Protein AF-A0A8S0S6T2-F1 (afdb_monomer_lite)

Foldseek 3Di:
DKDDDPPKIKDKDWDPDVVDTDIDIDIPDDDCVVPPPLVVVLVVCVVPVDPDDDDDDDDDDDPDDPVPDNPPDDDDDDDDDDDDPPPPPPPPPPDDD

pLDDT: mean 81.23, std 15.34, range [43.41, 97.94]

InterPro domains:
  IPR016067 S-adenosylmethionine decarboxylase, core [SSF56276] (1-70)
  IPR048283 S-adenosylmethionine decarboxylase-like [PF01536] (1-73)
  IPR048283 S-adenosylmethionine decarboxylase-like [PTHR11570] (1-75)

Secondary structure (DSSP, 8-state):
-EEEETTEEEEEEEE--TT--EEEEEEES--TTTS-HHHHHHHHHHHH--SS-------S-----TTS--TT-------------------------

Organism: NCBI:txid158383

Sequence (97 aa):
MNAVEGAAISTIHVTPKDGFNYASFEDVGYDFKAVDLTLLLERVLVCFQPAKFSIALRRKELDLDLTRNMKGYLSKVNSAEARTRTRKLRRNNCGLD

Radius of gyration: 19.26 Å; chains: 1; bounding box: 70×29×36 Å

Structure (mmCIF, N/CA/C/O backbone):
data_AF-A0A8S0S6T2-F1
#
_entry.id   AF-A0A8S0S6T2-F1
#
loop_
_atom_site.group_PDB
_atom_site.id
_atom_site.type_symbol
_atom_site.label_atom_id
_atom_site.label_alt_id
_atom_site.label_comp_id
_atom_site.label_asym_id
_atom_site.label_entity_id
_atom_site.label_seq_id
_atom_site.pdbx_PDB_ins_code
_atom_site.Cartn_x
_atom_site.Cartn_y
_atom_site.Cartn_z
_atom_site.occupancy
_atom_site.B_iso_or_equiv
_atom_site.auth_seq_id
_atom_site.auth_comp_id
_atom_site.auth_asym_id
_atom_site.auth_atom_id
_atom_site.pdbx_PDB_model_num
ATOM 1 N N . MET A 1 1 ? 3.750 -10.796 7.177 1.00 95.62 1 MET A N 1
ATOM 2 C CA . MET A 1 1 ? 3.725 -11.707 6.009 1.00 95.62 1 MET A CA 1
ATOM 3 C C . MET A 1 1 ? 4.568 -11.067 4.929 1.00 95.62 1 MET A C 1
ATOM 5 O O . MET A 1 1 ? 4.489 -9.852 4.808 1.00 95.62 1 MET A O 1
ATOM 9 N N . ASN A 1 2 ? 5.342 -11.854 4.182 1.00 97.38 2 ASN A N 1
ATOM 10 C CA . ASN A 1 2 ? 6.242 -11.352 3.143 1.00 97.38 2 ASN A CA 1
ATOM 11 C C . ASN A 1 2 ? 5.889 -12.017 1.809 1.00 97.38 2 ASN A C 1
ATOM 13 O O . ASN A 1 2 ? 5.551 -13.201 1.801 1.00 97.38 2 ASN A O 1
ATOM 17 N N . ALA A 1 3 ? 6.006 -11.283 0.707 1.00 97.25 3 ALA A N 1
ATOM 18 C CA . ALA A 1 3 ? 5.844 -11.811 -0.643 1.00 97.25 3 ALA A CA 1
ATOM 19 C C . ALA A 1 3 ? 6.987 -11.351 -1.555 1.00 97.25 3 ALA A C 1
ATOM 21 O O . ALA A 1 3 ? 7.598 -10.304 -1.331 1.00 97.25 3 ALA A O 1
ATOM 22 N N . VAL A 1 4 ? 7.267 -12.161 -2.577 1.00 96.88 4 VAL A N 1
ATOM 23 C CA . VAL A 1 4 ? 8.291 -11.914 -3.598 1.00 96.88 4 VAL A CA 1
ATOM 24 C C . VAL A 1 4 ? 7.680 -12.214 -4.965 1.00 96.88 4 VAL A C 1
ATOM 26 O O . VAL A 1 4 ? 7.183 -13.319 -5.179 1.00 96.88 4 VAL A O 1
ATOM 29 N N . GLU A 1 5 ? 7.737 -11.252 -5.884 1.00 94.75 5 GLU A N 1
ATOM 30 C CA . GLU A 1 5 ? 7.297 -11.386 -7.277 1.00 94.75 5 GLU A CA 1
ATOM 31 C C . GLU A 1 5 ? 8.389 -10.844 -8.209 1.00 94.75 5 GLU A C 1
ATOM 33 O O . GLU A 1 5 ? 8.550 -9.639 -8.406 1.00 94.75 5 GLU A O 1
ATOM 38 N N . GLY A 1 6 ? 9.203 -11.743 -8.768 1.00 94.00 6 GLY A N 1
ATOM 39 C CA . GLY A 1 6 ? 10.376 -11.347 -9.547 1.00 94.00 6 GLY A CA 1
ATOM 40 C C . GLY A 1 6 ? 11.354 -10.517 -8.706 1.00 94.00 6 GLY A C 1
ATOM 41 O O . GLY A 1 6 ? 11.912 -11.018 -7.733 1.00 94.00 6 GLY A O 1
ATOM 42 N N . ALA A 1 7 ? 11.569 -9.256 -9.095 1.00 92.69 7 ALA A N 1
ATOM 43 C CA . ALA A 1 7 ? 12.400 -8.303 -8.351 1.00 92.69 7 ALA A CA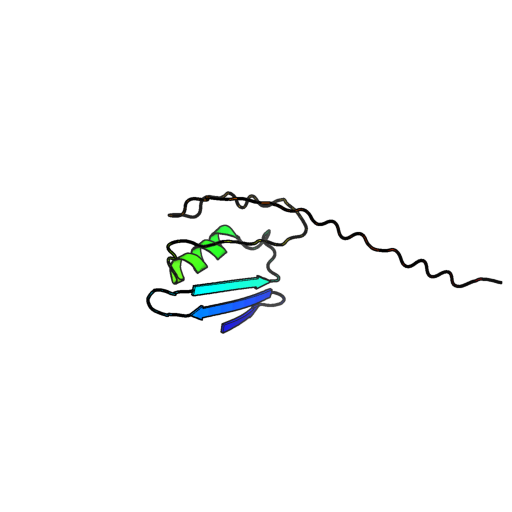 1
ATOM 44 C C . ALA A 1 7 ? 11.613 -7.461 -7.328 1.00 92.69 7 ALA A C 1
ATOM 46 O O . ALA A 1 7 ? 12.229 -6.697 -6.581 1.00 92.69 7 ALA A O 1
ATOM 47 N N . ALA A 1 8 ? 10.281 -7.570 -7.309 1.00 94.81 8 ALA A N 1
ATOM 48 C CA . ALA A 1 8 ? 9.425 -6.865 -6.367 1.00 94.81 8 ALA A CA 1
ATOM 49 C C . ALA A 1 8 ? 9.279 -7.661 -5.064 1.00 94.81 8 ALA A C 1
ATOM 51 O O . ALA A 1 8 ? 9.178 -8.891 -5.068 1.00 94.81 8 ALA A O 1
ATOM 52 N N . ILE A 1 9 ? 9.267 -6.945 -3.944 1.00 97.00 9 ILE A N 1
ATOM 53 C CA . ILE A 1 9 ? 9.056 -7.497 -2.608 1.00 97.00 9 ILE A CA 1
ATOM 54 C C . ILE A 1 9 ? 7.998 -6.680 -1.882 1.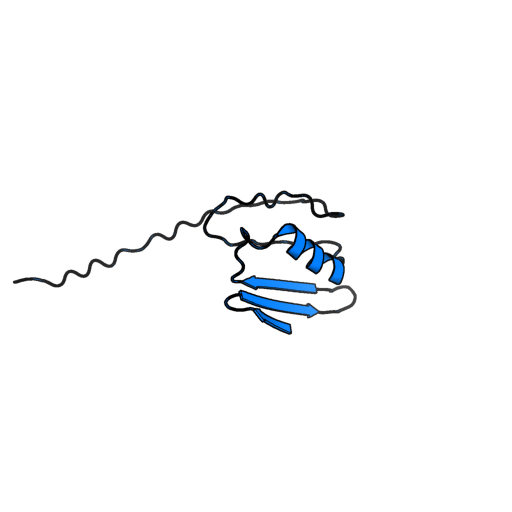00 97.00 9 ILE A C 1
ATOM 56 O O . ILE A 1 9 ? 7.978 -5.454 -1.980 1.00 97.00 9 ILE A O 1
ATOM 60 N N . SER A 1 10 ? 7.168 -7.353 -1.093 1.00 96.62 10 SER A N 1
ATOM 61 C CA . SER A 1 10 ? 6.236 -6.680 -0.193 1.00 96.62 10 SER A CA 1
ATOM 62 C C . SER A 1 10 ? 6.202 -7.323 1.181 1.00 96.62 10 SER A C 1
ATOM 64 O O . SER A 1 10 ? 6.491 -8.511 1.359 1.00 96.62 10 SER A O 1
ATOM 66 N N . THR A 1 11 ? 5.853 -6.517 2.177 1.00 97.94 11 THR A N 1
ATOM 67 C CA . THR A 1 11 ? 5.641 -6.971 3.547 1.00 97.94 11 THR A CA 1
ATOM 68 C C . THR A 1 11 ? 4.424 -6.302 4.156 1.00 97.94 11 THR A C 1
ATOM 70 O O . THR A 1 11 ? 4.077 -5.161 3.845 1.00 97.94 11 THR A O 1
ATOM 73 N N . ILE A 1 12 ? 3.775 -7.035 5.052 1.00 97.44 12 ILE A N 1
ATOM 74 C CA . ILE A 1 12 ? 2.650 -6.547 5.828 1.00 97.44 12 ILE A CA 1
ATOM 75 C C . ILE A 1 12 ? 2.775 -6.955 7.292 1.00 97.44 12 ILE A C 1
ATOM 77 O O . ILE A 1 12 ? 3.057 -8.119 7.613 1.00 97.44 12 ILE A O 1
ATOM 81 N N . HIS A 1 13 ? 2.528 -5.995 8.177 1.00 96.38 13 HIS A N 1
ATOM 82 C CA . HIS A 1 13 ? 2.518 -6.182 9.625 1.00 96.38 13 HIS A CA 1
ATOM 83 C C . HIS A 1 13 ? 1.182 -5.694 10.176 1.00 96.38 13 HIS A C 1
ATOM 85 O O . HIS A 1 13 ? 0.766 -4.579 9.877 1.00 96.38 13 HIS A O 1
ATOM 91 N N . VAL A 1 14 ? 0.503 -6.530 10.964 1.00 96.00 14 VAL A N 1
ATOM 92 C CA . VAL A 1 14 ? -0.833 -6.245 11.505 1.00 96.00 14 VAL A CA 1
ATOM 93 C C . VAL A 1 14 ? -0.819 -6.463 13.014 1.00 96.00 14 VAL A C 1
ATOM 95 O O . VAL A 1 14 ? -0.385 -7.513 13.484 1.00 96.00 14 VAL A O 1
ATOM 98 N N . THR A 1 15 ? -1.333 -5.484 13.754 1.00 94.62 15 THR A N 1
ATOM 99 C CA . THR A 1 15 ? -1.531 -5.523 15.206 1.00 94.62 15 THR A CA 1
ATOM 100 C C . THR A 1 15 ? -3.028 -5.370 15.495 1.00 94.62 15 THR A C 1
ATOM 102 O O . THR A 1 15 ? -3.520 -4.238 15.541 1.00 94.62 15 THR A O 1
ATOM 105 N N . PRO A 1 16 ? -3.774 -6.478 15.667 1.00 87.31 16 PRO A N 1
ATOM 106 C CA . PRO A 1 16 ? -5.207 -6.448 15.951 1.00 87.31 16 PRO A CA 1
ATOM 107 C C . PRO A 1 16 ? -5.441 -6.285 17.459 1.00 87.31 16 PRO A C 1
ATOM 109 O O . PRO A 1 16 ? -5.707 -7.252 18.170 1.00 87.31 16 PRO A O 1
ATOM 112 N N . LYS A 1 17 ? -5.269 -5.062 17.969 1.00 86.88 17 LYS A N 1
ATOM 113 C CA . LYS A 1 17 ? -5.511 -4.728 19.376 1.00 86.88 17 LYS A CA 1
ATOM 114 C C . LYS A 1 17 ? -6.669 -3.748 19.473 1.00 86.88 17 LYS A C 1
ATOM 116 O O . LYS A 1 17 ? -6.578 -2.643 18.941 1.00 86.88 17 LYS A O 1
ATOM 121 N N . ASP A 1 18 ? -7.699 -4.107 20.232 1.00 82.00 18 ASP A N 1
ATOM 122 C CA . ASP A 1 18 ? -8.832 -3.219 20.493 1.00 82.00 18 ASP A CA 1
ATOM 123 C C . ASP A 1 18 ? -8.359 -1.848 20.996 1.00 82.00 18 ASP A C 1
ATOM 125 O O . ASP A 1 18 ? -7.566 -1.733 21.934 1.00 82.00 18 ASP A O 1
ATOM 129 N N . GLY A 1 19 ? -8.798 -0.795 20.304 1.00 79.75 19 GLY A N 1
ATOM 130 C CA . GLY A 1 19 ? -8.407 0.593 20.571 1.00 79.75 19 GLY A CA 1
ATOM 131 C C . GLY A 1 19 ? -7.022 1.016 20.054 1.00 79.75 19 GLY A C 1
ATOM 132 O O . GLY A 1 19 ? -6.729 2.208 20.059 1.00 79.75 19 GLY A O 1
ATOM 133 N N . PHE A 1 20 ? -6.189 0.091 19.563 1.00 81.62 20 PHE A N 1
ATOM 134 C CA . PHE A 1 20 ? -4.825 0.351 19.070 1.00 81.62 20 PHE A CA 1
ATOM 135 C C . PHE A 1 20 ? -4.507 -0.437 17.789 1.00 81.62 20 PHE A C 1
ATOM 137 O O . PHE A 1 20 ? -3.388 -0.919 17.600 1.00 81.62 20 PHE A O 1
ATOM 144 N N . ASN A 1 21 ? -5.505 -0.588 16.917 1.00 88.56 21 ASN A N 1
ATOM 145 C CA . ASN A 1 21 ? -5.348 -1.302 15.657 1.00 88.56 21 ASN A CA 1
ATOM 146 C C . ASN A 1 21 ? -4.354 -0.576 14.747 1.00 88.56 21 ASN A C 1
ATOM 148 O O . ASN A 1 21 ? -4.491 0.620 14.483 1.00 88.56 21 ASN A O 1
ATOM 152 N N . TYR A 1 22 ? -3.368 -1.318 14.252 1.00 93.12 22 TYR A N 1
ATOM 153 C CA . TYR A 1 22 ? -2.358 -0.810 13.333 1.00 93.12 22 TYR A CA 1
ATOM 154 C C . TYR A 1 22 ? -2.066 -1.838 12.248 1.00 93.12 22 TYR A C 1
ATOM 156 O O . TYR A 1 22 ? -1.963 -3.033 12.526 1.00 93.12 22 TYR A O 1
ATOM 164 N N . ALA A 1 23 ? -1.897 -1.359 11.020 1.00 95.44 23 ALA A N 1
ATOM 165 C CA . ALA A 1 23 ? -1.390 -2.149 9.915 1.00 95.44 23 ALA A CA 1
ATOM 166 C C . ALA A 1 23 ? -0.389 -1.314 9.111 1.00 95.44 23 ALA A C 1
ATOM 168 O O . ALA A 1 23 ? -0.626 -0.131 8.859 1.00 95.44 23 ALA A O 1
ATOM 169 N N . SER A 1 24 ? 0.715 -1.932 8.701 1.00 95.81 24 SER A N 1
ATOM 170 C CA . SER A 1 24 ? 1.642 -1.374 7.719 1.00 95.81 24 SER A CA 1
ATOM 171 C C . SER A 1 24 ? 1.735 -2.296 6.519 1.00 95.81 24 SER A C 1
ATOM 173 O O . SER A 1 24 ? 1.800 -3.513 6.674 1.00 95.81 24 SER A O 1
ATOM 175 N N . PHE A 1 25 ? 1.752 -1.701 5.331 1.00 96.75 25 PHE A N 1
ATOM 176 C CA . PHE A 1 25 ? 2.011 -2.371 4.067 1.00 96.75 25 PHE A CA 1
ATOM 177 C C . PHE A 1 25 ? 3.151 -1.627 3.377 1.00 96.75 25 PHE A C 1
ATOM 179 O O . PHE A 1 25 ? 3.103 -0.401 3.254 1.00 96.75 25 PHE A O 1
ATOM 186 N N . GLU A 1 26 ? 4.175 -2.361 2.962 1.00 96.69 26 GLU A N 1
ATOM 187 C CA . GLU A 1 26 ? 5.317 -1.831 2.229 1.00 96.69 26 GLU A CA 1
ATOM 188 C C . GLU A 1 26 ? 5.522 -2.665 0.973 1.00 96.69 26 GLU A C 1
ATOM 190 O O . GLU A 1 26 ? 5.481 -3.894 1.029 1.00 96.69 26 GLU A O 1
ATOM 195 N N . ASP A 1 27 ? 5.759 -1.981 -0.141 1.00 93.88 27 ASP A N 1
ATOM 196 C CA . ASP A 1 27 ? 6.138 -2.592 -1.402 1.00 93.88 27 ASP A CA 1
ATOM 197 C C . ASP A 1 27 ? 7.350 -1.871 -1.997 1.00 93.88 27 ASP A C 1
ATOM 199 O O . ASP A 1 27 ? 7.450 -0.638 -1.955 1.00 93.88 27 ASP A O 1
ATOM 203 N N . VAL A 1 28 ? 8.283 -2.656 -2.533 1.00 93.94 28 VAL A N 1
ATOM 204 C CA . VAL A 1 28 ? 9.495 -2.174 -3.183 1.00 93.94 28 VAL A CA 1
ATOM 205 C C . VAL A 1 28 ? 9.724 -2.961 -4.466 1.00 93.94 28 VAL A C 1
ATOM 207 O O . VAL A 1 28 ? 9.867 -4.178 -4.439 1.00 93.94 28 VAL A O 1
ATOM 210 N N . GLY A 1 29 ? 9.885 -2.246 -5.579 1.00 91.81 29 GLY A N 1
ATOM 211 C CA . GLY A 1 29 ? 10.356 -2.820 -6.841 1.00 91.81 29 GLY A CA 1
ATOM 212 C C . GLY A 1 29 ? 9.324 -2.849 -7.966 1.00 91.81 29 GLY A C 1
ATOM 213 O O . GLY A 1 29 ? 9.730 -3.078 -9.104 1.00 91.81 29 GLY A O 1
ATOM 214 N N . TYR A 1 30 ? 8.045 -2.548 -7.708 1.00 89.62 30 TYR A N 1
ATOM 215 C CA . TYR A 1 30 ? 7.094 -2.338 -8.801 1.00 89.62 30 TYR A CA 1
ATOM 216 C C . TYR A 1 30 ? 7.426 -1.096 -9.630 1.00 89.62 30 TYR A C 1
ATOM 218 O O . TYR A 1 30 ? 7.774 -0.029 -9.112 1.00 89.62 30 TYR A O 1
ATOM 226 N N . ASP A 1 31 ? 7.260 -1.237 -10.944 1.00 87.12 31 ASP A N 1
ATOM 227 C CA . ASP A 1 31 ? 7.187 -0.107 -11.858 1.00 87.12 31 ASP A CA 1
ATOM 228 C C . ASP A 1 31 ? 5.745 0.402 -11.905 1.00 87.12 31 ASP A C 1
ATOM 230 O O . ASP A 1 31 ? 4.872 -0.221 -12.509 1.00 87.12 31 ASP A O 1
ATOM 234 N N . PHE A 1 32 ? 5.494 1.558 -11.293 1.00 82.94 32 PHE A N 1
ATOM 235 C CA . PHE A 1 32 ? 4.171 2.188 -11.297 1.00 82.94 32 PHE A CA 1
ATOM 236 C C . PHE A 1 32 ? 3.765 2.786 -12.659 1.00 82.94 32 PHE A C 1
ATOM 238 O O . PHE A 1 32 ? 2.693 3.377 -12.764 1.00 82.94 32 PHE A O 1
ATOM 245 N N . LYS A 1 33 ? 4.589 2.639 -13.711 1.00 81.44 33 LYS A N 1
ATOM 246 C CA . LYS A 1 33 ? 4.153 2.807 -15.110 1.00 81.44 33 LYS A CA 1
ATOM 247 C C . LYS A 1 33 ? 3.428 1.561 -15.636 1.00 81.44 33 LYS A C 1
ATOM 249 O O . LYS A 1 33 ? 2.573 1.684 -16.507 1.00 81.44 33 LYS A O 1
ATOM 254 N N . ALA A 1 34 ? 3.754 0.381 -15.106 1.00 83.25 34 ALA A N 1
ATOM 255 C CA . ALA A 1 34 ? 3.137 -0.899 -15.462 1.00 83.25 34 ALA A CA 1
ATOM 256 C C . ALA A 1 34 ? 2.058 -1.344 -14.458 1.00 83.25 34 ALA A C 1
ATOM 258 O O . ALA A 1 34 ? 1.099 -2.014 -14.835 1.00 83.25 34 ALA A O 1
ATOM 259 N N . VAL A 1 35 ? 2.207 -0.970 -13.185 1.00 85.00 35 VAL A N 1
ATOM 260 C CA . VAL A 1 35 ? 1.277 -1.294 -12.097 1.00 85.00 35 VAL A CA 1
ATOM 261 C C . VAL A 1 35 ? 0.496 -0.050 -11.694 1.00 85.00 35 VAL A C 1
ATOM 263 O O . VAL A 1 35 ? 1.078 0.971 -11.333 1.00 85.00 35 VAL A O 1
ATOM 266 N N . ASP A 1 36 ? -0.833 -0.150 -11.695 1.00 88.12 36 ASP A N 1
ATOM 267 C CA . ASP A 1 36 ? -1.700 0.926 -11.220 1.00 88.12 36 ASP A CA 1
ATOM 268 C C . ASP A 1 36 ? -1.593 1.066 -9.692 1.00 88.12 36 ASP A C 1
ATOM 270 O O . ASP A 1 36 ? -2.090 0.240 -8.918 1.00 88.12 36 ASP A O 1
ATOM 274 N N . LEU A 1 37 ? -0.932 2.143 -9.263 1.00 87.69 37 LEU A N 1
ATOM 275 C CA . LEU A 1 37 ? -0.744 2.481 -7.857 1.00 87.69 37 LEU A CA 1
ATOM 276 C C . LEU A 1 37 ? -2.074 2.719 -7.126 1.00 87.69 37 LEU A C 1
ATOM 278 O O . LEU A 1 37 ? -2.207 2.324 -5.968 1.00 87.69 37 LEU A O 1
ATOM 282 N N . THR A 1 38 ? -3.063 3.341 -7.774 1.00 87.00 38 THR A N 1
ATOM 283 C CA . THR A 1 38 ? -4.382 3.567 -7.169 1.00 87.00 38 THR A CA 1
ATOM 284 C C . THR A 1 38 ? -5.066 2.232 -6.907 1.00 87.00 38 THR A C 1
ATOM 286 O O . THR A 1 38 ? -5.522 1.995 -5.790 1.00 87.00 38 THR A O 1
ATOM 289 N N . LEU A 1 39 ? -5.057 1.324 -7.886 1.00 88.62 39 LEU A N 1
ATOM 290 C CA . LEU A 1 39 ? -5.655 -0.003 -7.734 1.00 88.62 39 LEU A CA 1
ATOM 291 C C . LEU A 1 39 ? -4.961 -0.833 -6.644 1.00 88.62 39 LEU A C 1
ATOM 293 O O . LEU A 1 39 ? -5.630 -1.520 -5.870 1.00 88.62 39 LEU A O 1
ATOM 297 N N . LEU A 1 40 ? -3.627 -0.772 -6.564 1.00 91.31 40 LEU A N 1
ATOM 298 C CA . LEU A 1 40 ? -2.860 -1.427 -5.501 1.00 91.31 40 LEU A CA 1
ATOM 299 C C . LEU A 1 40 ? -3.316 -0.937 -4.120 1.00 91.31 40 LEU A C 1
ATOM 301 O O . LEU A 1 40 ? -3.606 -1.743 -3.235 1.00 91.31 40 LEU A O 1
ATOM 305 N N . LEU A 1 41 ? -3.412 0.380 -3.947 1.00 91.12 41 LEU A N 1
ATOM 306 C CA . LEU A 1 41 ? -3.788 0.988 -2.675 1.00 91.12 41 LEU A CA 1
ATOM 307 C C . LEU A 1 41 ? -5.247 0.690 -2.312 1.00 91.12 41 LEU A C 1
ATOM 309 O O . LEU A 1 41 ? -5.520 0.343 -1.167 1.00 91.12 41 LEU A O 1
ATOM 313 N N . GLU A 1 42 ? -6.173 0.737 -3.271 1.00 91.31 42 GLU A N 1
ATOM 314 C CA . GLU A 1 42 ? -7.573 0.356 -3.046 1.00 91.31 42 GLU A CA 1
ATOM 315 C C . GLU A 1 42 ? -7.704 -1.096 -2.572 1.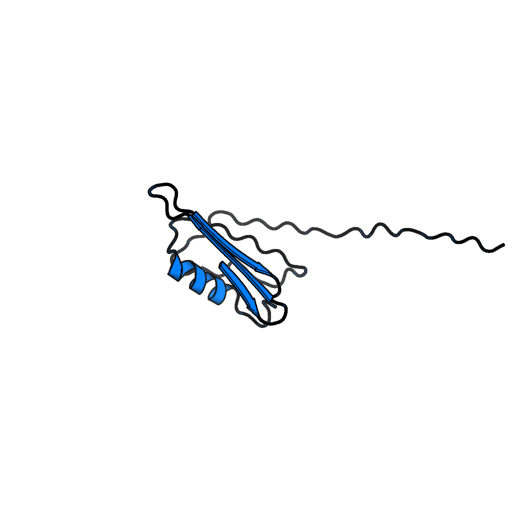00 91.31 42 GLU A C 1
ATOM 317 O O . GLU A 1 42 ? -8.440 -1.367 -1.623 1.00 91.31 42 GLU A O 1
ATOM 322 N N . ARG A 1 43 ? -6.945 -2.028 -3.165 1.00 93.38 43 ARG A N 1
ATOM 323 C CA . ARG A 1 43 ? -6.932 -3.435 -2.732 1.00 93.38 43 ARG A CA 1
ATOM 324 C C . ARG A 1 43 ? -6.459 -3.589 -1.290 1.00 93.38 43 ARG A C 1
ATOM 326 O O . ARG A 1 43 ? -7.070 -4.338 -0.534 1.00 93.38 43 ARG A O 1
ATOM 333 N N . VAL A 1 44 ? -5.413 -2.863 -0.895 1.00 94.12 44 VAL A N 1
ATOM 334 C CA . VAL A 1 44 ? -4.932 -2.866 0.495 1.00 94.12 44 VAL A CA 1
ATOM 335 C C . VAL A 1 44 ? -5.985 -2.265 1.430 1.00 94.12 44 VAL A C 1
ATOM 337 O O . VAL A 1 44 ? -6.270 -2.830 2.484 1.00 94.12 44 VAL A O 1
ATOM 340 N N . LEU A 1 45 ? -6.606 -1.149 1.045 1.00 93.31 45 LEU A N 1
ATOM 341 C CA . LEU A 1 45 ? -7.602 -0.463 1.870 1.00 93.31 45 LEU A CA 1
ATOM 342 C C . LEU A 1 45 ? -8.874 -1.288 2.080 1.00 93.31 45 LEU A C 1
ATOM 344 O O . LEU A 1 45 ? -9.422 -1.252 3.178 1.00 93.31 45 LEU A O 1
ATOM 348 N N . VAL A 1 46 ? -9.318 -2.073 1.095 1.00 94.50 46 VAL A N 1
ATOM 349 C CA . VAL A 1 46 ? -10.482 -2.967 1.248 1.00 94.50 46 VAL A CA 1
ATOM 350 C C . VAL A 1 46 ? -10.257 -4.028 2.334 1.00 94.50 46 VAL A C 1
ATOM 352 O O . VAL A 1 46 ? -11.215 -4.404 3.012 1.00 94.50 46 VAL A O 1
ATOM 355 N N . CYS A 1 47 ? -9.013 -4.464 2.555 1.00 94.06 47 CYS A N 1
ATOM 356 C CA . CYS A 1 47 ? -8.683 -5.455 3.582 1.00 94.06 47 CYS A CA 1
ATOM 357 C C . CYS A 1 47 ? -8.816 -4.914 5.013 1.00 94.06 47 CYS A C 1
ATOM 359 O O . CYS A 1 47 ? -9.200 -5.660 5.910 1.00 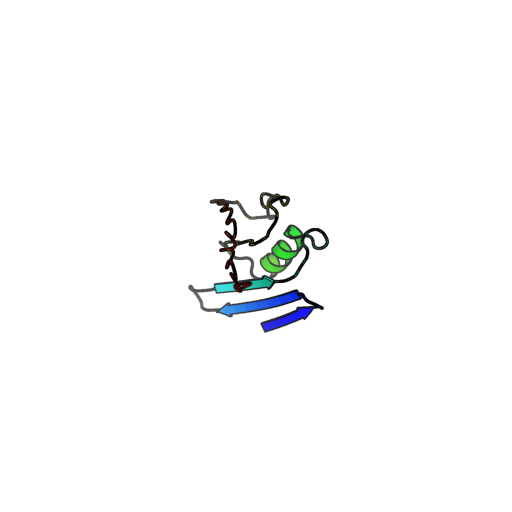94.06 47 CYS A O 1
ATOM 361 N N . PHE A 1 48 ? -8.479 -3.639 5.238 1.00 92.56 48 PHE A N 1
ATOM 362 C CA . PHE A 1 48 ? -8.373 -3.065 6.589 1.00 92.56 48 PHE A CA 1
ATOM 363 C C . PHE A 1 48 ? -9.441 -2.025 6.913 1.00 92.56 48 PHE A C 1
ATOM 365 O O . PHE A 1 48 ? -9.692 -1.774 8.088 1.00 92.56 48 PHE A O 1
ATOM 372 N N . GLN A 1 49 ? -10.019 -1.394 5.888 1.00 93.06 49 GLN A N 1
ATOM 373 C CA . GLN A 1 49 ? -10.992 -0.302 5.984 1.00 93.06 49 GLN A CA 1
ATOM 374 C C . GLN A 1 49 ? -10.626 0.718 7.082 1.00 93.06 49 GLN A C 1
ATOM 376 O O . GLN A 1 49 ? -11.439 1.013 7.962 1.00 93.06 49 GLN A O 1
ATOM 381 N N . PRO A 1 50 ? -9.379 1.237 7.096 1.00 93.31 50 PRO A N 1
ATOM 382 C CA . PRO A 1 50 ? -8.908 2.063 8.199 1.00 93.31 50 PRO A CA 1
ATOM 383 C C . PRO A 1 50 ? -9.690 3.376 8.255 1.00 93.31 50 PRO A C 1
ATOM 385 O O . PRO A 1 50 ? -10.009 3.950 7.220 1.00 93.31 50 PRO A O 1
ATOM 388 N N . ALA A 1 51 ? -9.932 3.918 9.450 1.00 92.00 51 ALA A N 1
ATOM 389 C CA . ALA A 1 51 ? -10.543 5.245 9.589 1.00 92.00 51 ALA A CA 1
ATOM 390 C C . ALA A 1 51 ? -9.605 6.380 9.125 1.00 92.00 51 ALA A C 1
ATOM 392 O O . ALA A 1 51 ? -10.056 7.448 8.708 1.00 92.00 51 ALA A O 1
ATOM 393 N N . LYS A 1 52 ? -8.287 6.170 9.246 1.00 91.50 52 LYS A N 1
ATOM 394 C CA . LYS A 1 52 ? -7.213 7.091 8.846 1.00 91.50 52 LYS A CA 1
ATOM 395 C C . LYS A 1 52 ? -5.990 6.274 8.444 1.00 91.50 52 LYS A C 1
ATOM 397 O O . LYS A 1 52 ? -5.704 5.262 9.077 1.00 91.50 52 LYS A O 1
ATOM 402 N N . PHE A 1 53 ? -5.243 6.744 7.456 1.00 92.75 53 PHE A N 1
ATOM 403 C CA . PHE A 1 53 ? -3.967 6.160 7.053 1.00 92.75 53 PHE A CA 1
ATOM 404 C C . PHE A 1 53 ? -3.074 7.242 6.436 1.00 92.75 53 PHE A C 1
ATOM 406 O O . PHE A 1 53 ? -3.529 8.356 6.166 1.00 92.75 53 PHE A O 1
ATOM 413 N N . SER A 1 54 ? -1.810 6.894 6.212 1.00 92.19 54 SER A N 1
ATOM 414 C CA . SER A 1 54 ? -0.826 7.734 5.533 1.00 92.19 54 SER A CA 1
ATOM 415 C C . SER A 1 54 ? -0.130 6.915 4.455 1.00 92.19 54 SER A C 1
ATOM 417 O O . SER A 1 54 ? 0.093 5.721 4.640 1.00 92.19 54 SER A O 1
ATOM 419 N N . ILE A 1 55 ? 0.246 7.562 3.354 1.00 90.50 55 ILE A N 1
ATOM 420 C CA . ILE A 1 55 ? 1.033 6.949 2.280 1.00 90.50 55 ILE A CA 1
ATOM 421 C C . ILE A 1 55 ? 2.335 7.721 2.141 1.00 90.50 55 ILE A C 1
ATOM 423 O O . ILE A 1 55 ? 2.333 8.950 2.106 1.00 90.50 55 ILE A O 1
ATOM 427 N N . ALA A 1 56 ? 3.438 6.991 2.017 1.00 90.56 56 ALA A N 1
ATOM 428 C CA . ALA A 1 56 ? 4.726 7.543 1.639 1.00 90.56 56 ALA A CA 1
ATOM 429 C C . ALA A 1 56 ? 5.208 6.841 0.368 1.00 90.56 56 ALA A C 1
ATOM 431 O O . ALA A 1 56 ? 5.495 5.648 0.386 1.00 90.56 56 ALA A O 1
ATOM 432 N N . LEU A 1 57 ? 5.312 7.587 -0.733 1.00 87.81 57 LEU A N 1
ATOM 433 C CA . LEU A 1 57 ? 5.859 7.081 -1.989 1.00 87.81 57 LEU A CA 1
ATOM 434 C C . LEU A 1 57 ? 7.265 7.639 -2.197 1.00 87.81 57 LEU A C 1
ATOM 436 O O . LEU A 1 57 ? 7.456 8.851 -2.296 1.00 87.81 57 LEU A O 1
ATOM 440 N N . ARG A 1 58 ? 8.254 6.752 -2.320 1.00 87.50 58 ARG A N 1
ATOM 441 C CA . ARG A 1 58 ? 9.623 7.122 -2.690 1.00 87.50 58 ARG A CA 1
ATOM 442 C C . ARG A 1 58 ? 9.920 6.644 -4.103 1.00 87.50 58 ARG A C 1
ATOM 444 O O . ARG A 1 58 ? 9.880 5.453 -4.376 1.00 87.50 58 ARG A O 1
ATOM 451 N N . ARG A 1 59 ? 10.306 7.567 -4.981 1.00 81.00 59 ARG A N 1
ATOM 452 C CA . ARG A 1 59 ? 10.654 7.276 -6.379 1.00 81.00 59 ARG A CA 1
ATOM 453 C C . ARG A 1 59 ? 11.666 8.276 -6.924 1.00 81.00 59 ARG A C 1
ATOM 455 O O . ARG A 1 59 ? 11.953 9.282 -6.283 1.00 81.00 59 ARG A O 1
ATOM 462 N N . LYS A 1 60 ? 12.227 7.974 -8.097 1.00 80.12 60 LYS A N 1
ATOM 463 C CA . LYS A 1 60 ? 13.240 8.818 -8.754 1.00 80.12 60 LYS A CA 1
ATOM 464 C C . LYS A 1 60 ? 12.648 9.936 -9.618 1.00 80.12 60 LYS A C 1
ATOM 466 O O . LYS A 1 60 ? 13.286 10.969 -9.755 1.00 80.12 60 LYS A O 1
ATOM 471 N N . GLU A 1 61 ? 11.466 9.731 -10.189 1.00 73.00 61 GLU A N 1
ATOM 472 C CA . GLU A 1 61 ? 10.826 10.637 -11.153 1.00 73.00 61 GLU A CA 1
ATOM 473 C C . GLU A 1 61 ? 9.438 11.043 -10.639 1.00 73.00 61 GLU A C 1
ATOM 475 O O . GLU A 1 61 ? 8.759 10.215 -10.034 1.00 73.00 61 GLU A O 1
ATOM 480 N N . LEU A 1 62 ? 9.032 12.303 -10.836 1.00 64.38 62 LEU A N 1
ATOM 481 C CA . LEU A 1 62 ? 7.834 12.909 -10.225 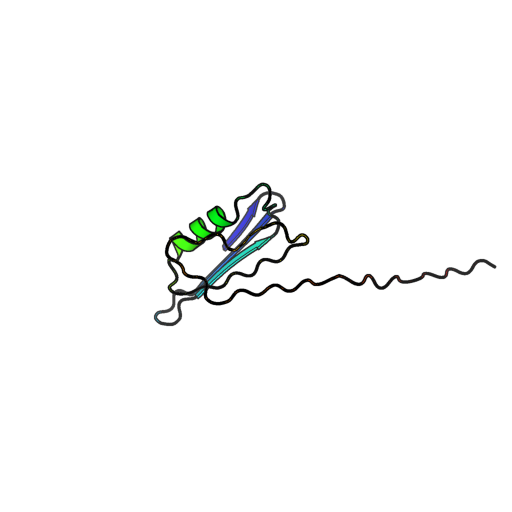1.00 64.38 62 LEU A CA 1
ATOM 482 C C . LEU A 1 62 ? 6.542 12.790 -11.065 1.00 64.38 62 LEU A C 1
ATOM 484 O O . LEU A 1 62 ? 5.532 13.388 -10.714 1.00 64.38 62 LEU A O 1
ATOM 488 N N . ASP A 1 63 ? 6.518 11.966 -12.111 1.00 63.88 63 ASP A N 1
ATOM 489 C CA . ASP A 1 63 ? 5.413 11.903 -13.087 1.00 63.88 63 ASP A CA 1
ATOM 490 C C . ASP A 1 63 ? 4.230 10.990 -12.690 1.00 63.88 63 ASP A C 1
ATOM 492 O O . ASP A 1 63 ? 3.717 10.194 -13.458 1.00 63.88 63 ASP A O 1
ATOM 496 N N . LEU A 1 64 ? 3.846 11.005 -11.419 1.00 63.03 64 LEU A N 1
ATOM 497 C CA . LEU A 1 64 ? 2.652 10.291 -10.945 1.00 63.03 64 LEU A CA 1
ATOM 498 C C . LEU A 1 64 ? 1.897 11.264 -10.086 1.00 63.03 64 LEU A C 1
ATOM 500 O O . LEU A 1 64 ? 2.402 11.725 -9.058 1.00 63.03 64 LEU A O 1
ATOM 504 N N . ASP A 1 65 ? 0.684 11.528 -10.522 1.00 63.22 65 ASP A N 1
ATOM 505 C CA . ASP A 1 65 ? -0.256 12.266 -9.734 1.00 63.22 65 ASP A CA 1
ATOM 506 C C . ASP A 1 65 ? -0.865 11.330 -8.683 1.00 63.22 65 ASP A C 1
ATOM 508 O O . ASP A 1 65 ? -1.788 10.557 -8.940 1.00 63.22 65 ASP A O 1
ATOM 512 N N . LEU A 1 66 ? -0.296 11.369 -7.479 1.00 62.62 66 LEU A N 1
ATOM 513 C CA . LEU A 1 66 ? -0.838 10.689 -6.302 1.00 62.62 66 LEU A CA 1
ATOM 514 C C . LEU A 1 66 ? -2.171 11.296 -5.839 1.00 62.62 66 LEU A C 1
ATOM 516 O O . LEU A 1 66 ? -2.796 10.742 -4.939 1.00 62.62 66 LEU A O 1
ATOM 520 N N . THR A 1 67 ? -2.608 12.427 -6.411 1.00 56.34 67 THR A N 1
ATOM 521 C CA . THR A 1 67 ? -3.827 13.121 -5.972 1.00 56.34 67 THR A CA 1
ATOM 522 C C . THR A 1 67 ? -5.123 12.469 -6.456 1.00 56.34 67 THR A C 1
ATOM 524 O O . THR A 1 67 ? -6.206 12.970 -6.150 1.00 56.34 67 THR A O 1
ATOM 527 N N . ARG A 1 68 ? -5.063 11.323 -7.154 1.00 60.81 68 ARG A N 1
ATOM 528 C CA . ARG A 1 68 ? -6.273 10.571 -7.508 1.00 60.81 68 ARG A CA 1
ATOM 529 C C . ARG A 1 68 ? -7.037 10.150 -6.249 1.00 60.81 68 ARG A C 1
ATOM 531 O O . ARG A 1 68 ? -6.539 9.389 -5.423 1.00 60.81 68 ARG A O 1
ATOM 538 N N . ASN A 1 69 ? -8.263 10.666 -6.141 1.00 64.75 69 ASN A N 1
ATOM 539 C CA . ASN A 1 69 ? -9.217 10.387 -5.073 1.00 64.75 69 ASN A CA 1
ATOM 540 C C . ASN A 1 69 ? -9.316 8.883 -4.796 1.00 64.75 69 ASN A C 1
ATOM 542 O O . ASN A 1 69 ? -9.800 8.128 -5.637 1.00 64.75 69 ASN A O 1
ATOM 546 N N . MET A 1 70 ? -8.918 8.464 -3.595 1.00 76.81 70 MET A N 1
ATOM 547 C CA . MET A 1 70 ? -9.234 7.127 -3.105 1.00 76.81 70 MET A CA 1
ATOM 548 C C . MET A 1 70 ? -10.693 7.088 -2.691 1.00 76.81 70 MET A C 1
ATOM 550 O O . MET A 1 70 ? -11.148 7.913 -1.893 1.00 76.81 70 MET A O 1
ATOM 554 N N . LYS A 1 71 ? -11.444 6.133 -3.234 1.00 80.00 71 LYS A N 1
ATOM 555 C CA . LYS A 1 71 ? -12.878 6.035 -2.975 1.00 80.00 71 LYS A CA 1
ATOM 556 C C . LYS A 1 71 ? -13.147 5.920 -1.469 1.00 80.00 71 LYS A C 1
ATOM 558 O O . LYS A 1 71 ? -12.663 5.006 -0.812 1.00 80.00 71 LYS A O 1
ATOM 563 N N . GLY A 1 72 ? -13.937 6.850 -0.931 1.00 83.06 72 GLY A N 1
ATOM 564 C CA . GLY A 1 72 ? -14.307 6.871 0.489 1.00 83.06 72 GLY A CA 1
ATOM 565 C C . GLY A 1 72 ? -13.311 7.573 1.420 1.00 83.06 72 GLY A C 1
ATOM 566 O O . GLY A 1 72 ? -13.571 7.638 2.618 1.00 83.06 72 GLY A O 1
ATOM 567 N N . TYR A 1 73 ? -12.222 8.148 0.895 1.00 86.62 73 TYR A N 1
ATOM 568 C CA . TYR A 1 73 ? -11.204 8.834 1.690 1.00 86.62 73 TYR A CA 1
ATOM 569 C C . TYR A 1 73 ? -10.946 10.263 1.212 1.00 86.62 73 TYR A C 1
ATOM 571 O O . TYR A 1 73 ? -10.886 10.538 0.018 1.00 86.62 73 TYR A O 1
ATOM 579 N N . LEU A 1 74 ? -10.752 11.175 2.168 1.00 84.00 74 LEU A N 1
ATOM 580 C CA . LEU A 1 74 ? -10.406 12.573 1.912 1.00 84.00 74 LEU A CA 1
ATOM 581 C C . LEU A 1 74 ? -8.945 12.836 2.290 1.00 84.00 74 LEU A C 1
ATOM 583 O O . LEU A 1 74 ? -8.547 12.601 3.436 1.00 84.00 74 LEU A O 1
ATOM 587 N N . SER A 1 75 ? -8.158 13.380 1.359 1.00 80.69 75 SER A N 1
ATOM 588 C CA . SER A 1 75 ? -6.787 13.813 1.642 1.00 80.69 75 SER A CA 1
ATOM 589 C C . SER A 1 75 ? -6.787 15.039 2.558 1.00 80.69 75 SER A C 1
ATOM 591 O O . SER A 1 75 ? -7.441 16.035 2.252 1.00 80.69 75 SER A O 1
ATOM 593 N N . LYS A 1 76 ? -6.031 14.991 3.661 1.00 79.19 76 LYS A N 1
ATOM 594 C CA . LYS A 1 76 ? -5.893 16.127 4.595 1.00 79.19 76 LYS A CA 1
ATOM 595 C C . LYS A 1 76 ? -4.581 16.891 4.451 1.00 79.19 76 LYS A C 1
ATOM 597 O O . LYS A 1 76 ? -4.573 18.103 4.622 1.00 79.19 76 LYS A O 1
ATOM 602 N N . VAL A 1 77 ? -3.480 16.190 4.191 1.00 77.69 77 VAL A N 1
ATOM 603 C CA . VAL A 1 77 ? -2.134 16.769 4.122 1.00 77.69 77 VAL A CA 1
ATOM 604 C C . VAL A 1 77 ? -1.371 16.067 3.011 1.00 77.69 77 VAL A C 1
ATOM 606 O O . VAL A 1 77 ? -1.311 14.842 3.002 1.00 77.69 77 VAL A O 1
ATOM 609 N N . ASN A 1 78 ? -0.774 16.850 2.115 1.00 77.44 78 ASN A N 1
ATOM 610 C CA . ASN A 1 78 ? 0.100 16.370 1.052 1.00 77.44 78 ASN A CA 1
ATOM 611 C C . ASN A 1 78 ? 1.438 17.109 1.159 1.00 77.44 78 ASN A C 1
ATOM 613 O O . ASN A 1 78 ? 1.460 18.335 1.267 1.00 77.44 78 ASN A O 1
ATOM 617 N N . SER A 1 79 ? 2.549 16.376 1.133 1.00 79.44 79 SER A N 1
ATOM 618 C CA . SER A 1 79 ? 3.897 16.943 1.097 1.00 79.44 79 SER A CA 1
ATOM 619 C C . SER A 1 79 ? 4.764 16.183 0.096 1.00 79.44 79 SER A C 1
ATOM 621 O O . SER A 1 79 ? 4.612 14.977 -0.092 1.00 79.44 79 SER A O 1
ATOM 623 N N . ALA A 1 80 ? 5.667 16.902 -0.568 1.00 78.19 80 ALA A N 1
ATOM 624 C CA . ALA A 1 80 ? 6.623 16.336 -1.510 1.00 78.19 80 ALA A CA 1
ATOM 625 C C . ALA A 1 80 ? 8.014 16.911 -1.223 1.00 78.19 80 ALA A C 1
ATOM 627 O O . ALA A 1 80 ? 8.178 18.124 -1.109 1.00 78.19 80 ALA A O 1
ATOM 628 N N . GLU A 1 81 ? 9.015 16.039 -1.109 1.00 78.19 81 GLU A N 1
ATOM 629 C CA . GLU A 1 81 ? 10.419 16.417 -0.932 1.00 78.19 81 GLU A CA 1
ATOM 630 C C . GLU A 1 81 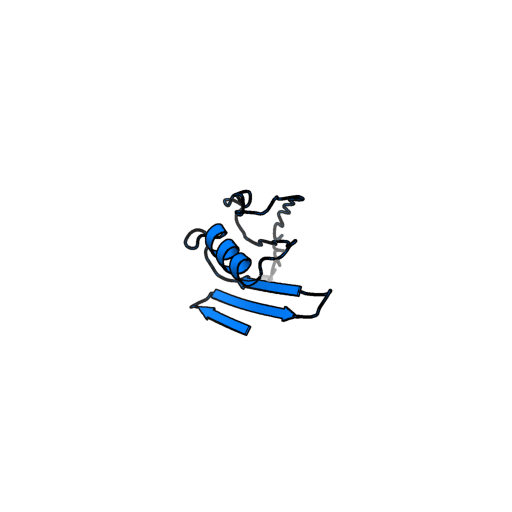? 11.244 15.787 -2.061 1.00 78.19 81 GLU A C 1
ATOM 632 O O . GLU A 1 81 ? 11.232 14.569 -2.252 1.00 78.19 81 GLU A O 1
ATOM 637 N N . ALA A 1 82 ? 11.976 16.611 -2.812 1.00 74.19 82 ALA A N 1
ATOM 638 C CA . ALA A 1 82 ? 12.922 16.143 -3.816 1.00 74.19 82 ALA A CA 1
ATOM 639 C C . ALA A 1 82 ? 14.324 16.056 -3.197 1.00 74.19 82 ALA A C 1
ATOM 641 O O . ALA A 1 82 ? 14.892 17.063 -2.780 1.00 74.19 82 ALA A O 1
ATOM 642 N N . ARG A 1 83 ? 14.906 14.851 -3.150 1.00 68.56 83 ARG A N 1
ATOM 643 C CA . ARG A 1 83 ? 16.292 14.646 -2.698 1.00 68.56 83 ARG A CA 1
ATOM 644 C C . ARG A 1 83 ? 17.213 14.337 -3.868 1.00 68.56 83 ARG A C 1
ATOM 646 O O . ARG A 1 83 ? 17.216 13.224 -4.392 1.00 68.56 83 ARG A O 1
ATOM 653 N N . THR A 1 84 ? 18.066 15.293 -4.215 1.00 63.69 84 THR A N 1
ATOM 654 C CA . THR A 1 84 ? 19.146 15.085 -5.184 1.00 63.69 84 THR A CA 1
ATOM 655 C C . THR A 1 84 ? 20.319 14.390 -4.492 1.00 63.69 84 THR A C 1
ATOM 657 O O . THR A 1 84 ? 20.894 14.918 -3.542 1.00 63.69 84 THR A O 1
ATOM 660 N N . ARG A 1 85 ? 20.710 13.194 -4.955 1.00 60.31 85 ARG A N 1
ATOM 661 C CA . ARG A 1 85 ? 21.973 12.569 -4.522 1.00 60.31 85 ARG A CA 1
ATOM 662 C C . ARG A 1 85 ? 23.140 13.369 -5.106 1.00 60.31 85 ARG A C 1
ATOM 664 O O . ARG A 1 85 ? 23.504 13.168 -6.261 1.00 60.31 85 ARG A O 1
ATOM 671 N N . THR A 1 86 ? 23.778 14.218 -4.309 1.00 51.94 86 THR A N 1
ATOM 672 C CA . THR A 1 86 ? 25.110 14.744 -4.623 1.00 51.94 86 THR A CA 1
ATOM 673 C C . THR A 1 86 ? 26.104 13.584 -4.561 1.00 51.94 86 THR A C 1
ATOM 675 O O . THR A 1 86 ? 26.500 13.128 -3.488 1.00 51.94 86 THR A O 1
ATOM 678 N N . ARG A 1 87 ? 26.497 13.047 -5.722 1.00 53.09 87 ARG A N 1
ATOM 679 C CA . ARG A 1 87 ? 27.642 12.134 -5.805 1.00 53.09 87 ARG A CA 1
ATOM 680 C C . ARG A 1 87 ? 28.888 12.929 -5.415 1.00 53.09 87 ARG A C 1
ATOM 682 O O . ARG A 1 87 ? 29.341 13.773 -6.181 1.00 53.09 87 ARG A O 1
ATOM 689 N N . LYS A 1 88 ? 29.455 12.666 -4.235 1.00 55.22 88 LYS A N 1
ATOM 690 C CA . LYS A 1 88 ? 30.803 13.138 -3.897 1.00 55.22 88 LYS A CA 1
ATOM 691 C C . LYS A 1 88 ? 31.771 12.385 -4.813 1.00 55.22 88 LYS A C 1
ATOM 693 O O . LYS A 1 88 ? 32.050 11.210 -4.587 1.00 55.22 88 LYS A O 1
ATOM 698 N N . LEU A 1 89 ? 32.196 13.031 -5.897 1.00 53.78 89 LEU A N 1
ATOM 699 C CA . LEU A 1 89 ? 33.182 12.497 -6.830 1.00 53.78 89 LEU A CA 1
ATOM 700 C C . LEU A 1 89 ? 34.495 12.312 -6.049 1.00 53.78 89 LEU A C 1
ATOM 702 O O . LEU A 1 89 ? 35.186 13.286 -5.751 1.00 53.78 89 LEU A O 1
ATOM 706 N N . ARG A 1 90 ? 34.828 11.080 -5.648 1.00 51.50 90 ARG A N 1
ATOM 707 C CA . ARG A 1 90 ? 36.185 10.760 -5.190 1.00 51.50 90 ARG A CA 1
ATOM 708 C C . ARG A 1 90 ? 37.095 10.880 -6.413 1.00 51.50 90 ARG A C 1
ATOM 710 O O . ARG A 1 90 ? 37.106 9.992 -7.258 1.00 51.50 90 ARG A O 1
ATOM 717 N N . ARG A 1 91 ? 37.809 12.005 -6.536 1.00 50.19 91 ARG A N 1
ATOM 718 C CA . ARG A 1 91 ? 38.964 12.123 -7.432 1.00 50.19 91 ARG A CA 1
ATOM 719 C C . ARG A 1 91 ? 40.024 11.141 -6.932 1.00 50.19 91 ARG A C 1
ATOM 721 O O . ARG A 1 91 ? 40.668 11.404 -5.922 1.00 50.19 91 ARG A O 1
ATOM 728 N N . ASN A 1 92 ? 40.178 10.012 -7.614 1.00 49.28 92 ASN A N 1
ATOM 729 C CA . ASN A 1 92 ? 41.376 9.195 -7.484 1.00 49.28 92 ASN A CA 1
ATOM 730 C C . ASN A 1 92 ? 42.461 9.870 -8.331 1.00 49.28 92 ASN A C 1
ATOM 732 O O . ASN A 1 92 ? 42.532 9.641 -9.534 1.00 49.28 92 ASN A O 1
ATOM 736 N N . ASN A 1 93 ? 43.270 10.736 -7.717 1.00 51.09 93 ASN A N 1
ATOM 737 C CA . ASN A 1 93 ? 44.566 11.098 -8.284 1.00 51.09 93 ASN A CA 1
ATOM 738 C C . ASN A 1 93 ? 45.509 9.914 -8.036 1.00 51.09 93 ASN A C 1
ATOM 740 O O . ASN A 1 93 ? 46.175 9.857 -7.006 1.00 51.09 93 ASN A O 1
ATOM 744 N N . CYS A 1 94 ? 45.535 8.950 -8.956 1.00 50.44 94 CYS A N 1
ATOM 745 C CA . CYS A 1 94 ? 46.736 8.146 -9.141 1.00 50.44 94 CYS A CA 1
ATOM 746 C C . CYS A 1 94 ? 47.730 9.036 -9.887 1.00 50.44 94 CYS A C 1
ATOM 748 O O . CYS A 1 94 ? 47.452 9.450 -11.011 1.00 50.44 94 CYS A O 1
ATOM 750 N N . GLY A 1 95 ? 48.819 9.395 -9.207 1.00 45.22 95 GLY A N 1
ATOM 751 C CA . GLY A 1 95 ? 49.937 10.110 -9.806 1.00 45.22 95 GLY A CA 1
ATOM 752 C C . GLY A 1 95 ? 50.504 9.314 -10.976 1.00 45.22 95 GLY A C 1
ATOM 753 O O . GLY A 1 95 ? 50.715 8.106 -10.864 1.00 45.22 95 GLY A O 1
ATOM 754 N N . LEU A 1 96 ? 50.689 10.007 -12.091 1.00 52.16 96 LEU A N 1
ATOM 755 C CA . LEU A 1 96 ? 51.700 9.666 -13.073 1.00 52.16 96 LEU A CA 1
ATOM 756 C C . LEU A 1 96 ? 52.899 10.570 -12.777 1.00 52.16 96 LEU A C 1
ATOM 758 O O . LEU A 1 96 ? 52.700 11.756 -12.499 1.00 52.16 96 LEU A O 1
ATOM 762 N N . ASP A 1 97 ? 54.068 9.940 -12.860 1.00 43.41 97 ASP A N 1
ATOM 763 C CA . ASP A 1 97 ? 55.446 10.444 -12.764 1.00 43.41 97 ASP A CA 1
ATOM 764 C C . ASP A 1 97 ? 56.050 10.604 -11.356 1.00 43.41 97 ASP A C 1
ATOM 766 O O . ASP A 1 97 ? 55.625 11.484 -10.571 1.00 43.41 97 ASP A O 1
#